Protein AF-A0A508X8E4-F1 (afdb_monomer_lite)

Radius of gyration: 19.92 Å; chains: 1; bounding box: 46×26×62 Å

Structure (mmCIF, N/CA/C/O backbone):
data_AF-A0A508X8E4-F1
#
_entry.id   AF-A0A508X8E4-F1
#
loop_
_atom_site.group_PDB
_atom_site.id
_atom_site.type_symbol
_atom_site.label_atom_id
_atom_site.label_alt_id
_atom_site.label_comp_id
_atom_site.label_asym_id
_atom_site.label_entity_id
_atom_site.label_seq_id
_atom_site.pdbx_PDB_ins_code
_atom_site.Cartn_x
_atom_site.Cartn_y
_atom_site.Cartn_z
_atom_site.occupancy
_atom_site.B_iso_or_equiv
_atom_site.auth_seq_id
_atom_site.auth_comp_id
_atom_site.auth_asym_id
_atom_site.auth_atom_id
_atom_site.pdbx_PDB_model_num
ATOM 1 N N . MET A 1 1 ? 15.821 -11.603 -14.664 1.00 60.41 1 MET A N 1
ATOM 2 C CA . MET A 1 1 ? 15.018 -12.379 -13.689 1.00 60.41 1 MET A CA 1
ATOM 3 C C . MET A 1 1 ? 13.861 -13.049 -14.412 1.00 60.41 1 MET A C 1
ATOM 5 O O . MET A 1 1 ? 13.328 -12.411 -15.312 1.00 60.41 1 MET A O 1
ATOM 9 N N . PRO A 1 2 ? 13.464 -14.280 -14.048 1.00 80.19 2 PRO A N 1
ATOM 10 C CA . PRO A 1 2 ? 12.332 -14.963 -14.676 1.00 80.19 2 PRO A CA 1
ATOM 11 C C . PRO A 1 2 ? 11.032 -14.156 -14.526 1.00 80.19 2 PRO A C 1
ATOM 13 O O . PRO A 1 2 ? 10.752 -13.645 -13.440 1.00 80.19 2 PRO A O 1
ATOM 16 N N . ARG A 1 3 ? 10.224 -14.062 -15.591 1.00 80.44 3 ARG A N 1
ATOM 17 C CA . ARG A 1 3 ? 8.959 -13.295 -15.623 1.00 80.44 3 ARG A CA 1
ATOM 18 C C . ARG A 1 3 ? 8.018 -13.647 -14.477 1.00 80.44 3 ARG A C 1
ATOM 20 O O . ARG A 1 3 ? 7.532 -12.761 -13.782 1.00 80.44 3 ARG A O 1
ATOM 27 N N . LEU A 1 4 ? 7.844 -14.943 -14.234 1.00 83.75 4 LEU A N 1
ATOM 28 C CA . LEU A 1 4 ? 6.983 -15.460 -13.170 1.00 83.75 4 LEU A CA 1
ATOM 29 C C . LEU A 1 4 ? 7.427 -15.005 -11.777 1.00 83.75 4 LEU A C 1
ATOM 31 O O . LEU A 1 4 ? 6.584 -14.734 -10.932 1.00 83.75 4 LEU A O 1
ATOM 35 N N . PHE A 1 5 ? 8.733 -14.873 -11.541 1.00 85.75 5 PHE A N 1
ATOM 36 C CA . PHE A 1 5 ? 9.243 -14.448 -10.240 1.00 85.75 5 PHE A CA 1
ATOM 37 C C . PHE A 1 5 ? 8.973 -12.961 -9.984 1.00 85.75 5 PHE A C 1
ATOM 39 O O . PHE A 1 5 ? 8.568 -12.583 -8.890 1.00 85.75 5 PHE A O 1
ATOM 46 N N . ALA A 1 6 ? 9.144 -12.115 -11.005 1.00 84.12 6 ALA A N 1
ATOM 47 C CA . ALA A 1 6 ? 8.873 -10.683 -10.893 1.00 84.12 6 ALA A CA 1
ATOM 48 C C . ALA A 1 6 ? 7.379 -10.397 -10.667 1.00 84.12 6 ALA A C 1
ATOM 50 O O . ALA A 1 6 ? 7.031 -9.670 -9.738 1.00 84.12 6 ALA A O 1
ATOM 51 N N . VAL A 1 7 ? 6.514 -11.023 -11.470 1.00 89.25 7 VAL A N 1
ATOM 52 C CA . VAL A 1 7 ? 5.055 -10.889 -11.338 1.00 89.25 7 VAL A CA 1
ATOM 53 C C . VAL A 1 7 ? 4.576 -11.514 -10.028 1.00 89.25 7 VAL A C 1
ATOM 55 O O . VAL A 1 7 ? 3.728 -10.953 -9.341 1.00 89.25 7 VAL A O 1
ATOM 58 N N . GLY A 1 8 ? 5.162 -12.644 -9.624 1.00 91.94 8 GLY A N 1
ATOM 59 C CA . GLY A 1 8 ? 4.879 -13.278 -8.338 1.00 91.94 8 GLY A CA 1
ATOM 60 C C . GLY A 1 8 ? 5.226 -12.381 -7.149 1.00 91.94 8 GLY A C 1
ATOM 61 O O . GLY A 1 8 ? 4.436 -12.273 -6.215 1.00 91.94 8 GLY A O 1
ATOM 62 N N . ALA A 1 9 ? 6.362 -11.679 -7.195 1.00 90.38 9 ALA A N 1
ATOM 63 C CA . ALA A 1 9 ? 6.744 -10.725 -6.157 1.00 90.38 9 ALA A CA 1
ATOM 64 C C . ALA A 1 9 ? 5.767 -9.539 -6.077 1.00 90.38 9 ALA A C 1
ATOM 66 O O . ALA A 1 9 ? 5.335 -9.176 -4.982 1.00 90.38 9 ALA A O 1
ATOM 67 N N . PHE A 1 10 ? 5.378 -8.974 -7.226 1.00 92.56 10 PHE A N 1
ATOM 68 C CA . PHE A 1 10 ? 4.350 -7.933 -7.302 1.00 92.56 10 PHE A CA 1
ATOM 69 C C . PHE A 1 10 ? 3.020 -8.415 -6.704 1.00 92.56 10 PHE A C 1
ATOM 71 O O . PHE A 1 10 ? 2.467 -7.778 -5.802 1.00 92.56 10 PHE A O 1
ATOM 78 N N . ALA A 1 11 ? 2.541 -9.574 -7.164 1.00 95.44 11 ALA A N 1
ATOM 79 C CA . ALA A 1 11 ? 1.286 -10.170 -6.733 1.00 95.44 11 ALA A CA 1
ATOM 80 C C . ALA A 1 11 ? 1.286 -10.460 -5.227 1.00 95.44 11 ALA A C 1
ATOM 82 O O . ALA A 1 11 ? 0.303 -10.174 -4.554 1.00 95.44 11 ALA A O 1
ATOM 83 N N . ASN A 1 12 ? 2.390 -10.954 -4.667 1.00 95.88 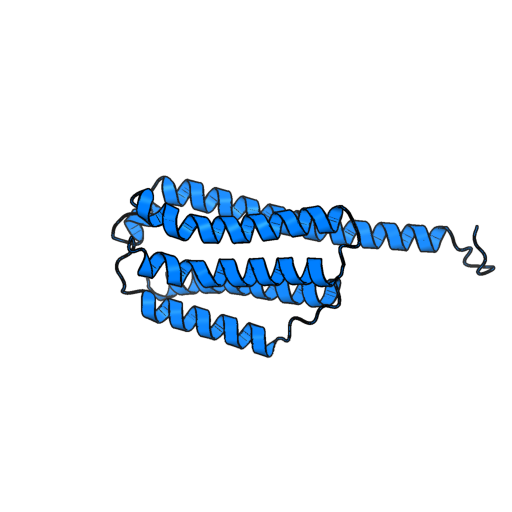12 ASN A N 1
ATOM 84 C CA . ASN A 1 12 ? 2.483 -11.246 -3.239 1.00 95.88 12 ASN A CA 1
ATOM 85 C C . ASN A 1 12 ? 2.315 -9.984 -2.374 1.00 95.88 12 ASN A C 1
ATOM 87 O O . ASN A 1 12 ? 1.517 -9.963 -1.438 1.00 95.88 12 ASN A O 1
ATOM 91 N N . VAL A 1 13 ? 3.017 -8.900 -2.719 1.00 94.75 13 VAL A N 1
ATOM 92 C CA . VAL A 1 13 ? 2.899 -7.629 -1.984 1.00 94.75 13 VAL A CA 1
ATOM 93 C C . VAL A 1 13 ? 1.486 -7.057 -2.120 1.00 94.75 13 VAL A C 1
ATOM 95 O O . VAL A 1 13 ? 0.892 -6.622 -1.132 1.00 94.75 13 VAL A O 1
ATOM 98 N N . LEU A 1 14 ? 0.915 -7.091 -3.329 1.00 96.38 14 LEU A N 1
ATOM 99 C CA . LEU A 1 14 ? -0.434 -6.583 -3.568 1.00 96.38 14 LEU A CA 1
ATOM 100 C C . LEU A 1 14 ? -1.492 -7.400 -2.815 1.00 96.38 14 LEU A C 1
ATOM 102 O O . LEU A 1 14 ? -2.420 -6.821 -2.247 1.00 96.38 14 LEU A O 1
ATOM 106 N N . ALA A 1 15 ? -1.339 -8.725 -2.772 1.00 96.69 15 ALA A N 1
ATOM 107 C CA . ALA A 1 15 ? -2.199 -9.617 -2.004 1.00 96.69 15 ALA A CA 1
ATOM 108 C C . ALA A 1 15 ? -2.136 -9.279 -0.511 1.00 96.69 15 ALA A C 1
ATOM 110 O O . ALA A 1 15 ? -3.182 -9.152 0.121 1.00 96.69 15 ALA A O 1
ATOM 111 N N . GLY A 1 16 ? -0.939 -9.031 0.031 1.00 96.00 16 GLY A N 1
ATOM 112 C CA . GLY A 1 16 ? -0.758 -8.581 1.412 1.00 96.00 16 GLY A CA 1
ATOM 113 C C . GLY A 1 16 ? -1.547 -7.307 1.731 1.00 96.00 16 GLY A C 1
ATOM 114 O O . GLY A 1 16 ? -2.265 -7.256 2.728 1.00 96.00 16 GLY A O 1
ATOM 115 N N . PHE A 1 17 ? -1.506 -6.298 0.857 1.00 96.94 17 PHE A N 1
ATOM 116 C CA . PHE A 1 17 ? -2.298 -5.075 1.048 1.00 96.94 17 PHE A CA 1
ATOM 117 C C . PHE A 1 17 ? -3.803 -5.289 0.880 1.00 96.94 17 PHE A C 1
ATOM 119 O O . PHE A 1 17 ? -4.596 -4.661 1.583 1.00 96.94 17 PHE A O 1
ATOM 126 N N . CYS A 1 18 ? -4.219 -6.196 -0.004 1.00 96.50 18 CYS A N 1
ATOM 127 C CA . CYS A 1 18 ? -5.622 -6.586 -0.106 1.00 96.50 18 CYS A CA 1
ATOM 128 C C . CYS A 1 18 ? -6.097 -7.257 1.192 1.00 96.50 18 CYS A C 1
ATOM 130 O O . CYS A 1 18 ? -7.140 -6.887 1.726 1.00 96.50 18 CYS A O 1
ATOM 132 N N . LEU A 1 19 ? -5.316 -8.185 1.748 1.00 95.56 19 LEU A N 1
ATOM 133 C CA . LEU A 1 19 ? -5.623 -8.833 3.026 1.00 95.56 19 LEU A CA 1
ATOM 134 C C . LEU A 1 19 ? -5.680 -7.822 4.174 1.00 95.56 19 LEU A C 1
ATOM 136 O O . LEU A 1 19 ? -6.624 -7.864 4.961 1.00 95.56 19 LEU A O 1
ATOM 140 N N . LEU A 1 20 ? -4.746 -6.865 4.221 1.00 95.31 20 LEU A N 1
ATOM 141 C CA . LEU A 1 20 ? -4.796 -5.757 5.176 1.00 95.31 20 LEU A CA 1
ATOM 142 C C . LEU A 1 20 ? -6.118 -4.989 5.056 1.00 95.31 20 LEU A C 1
ATOM 144 O O . LEU A 1 20 ? -6.786 -4.753 6.061 1.00 95.31 20 LEU A O 1
ATOM 148 N N . ARG A 1 21 ? -6.557 -4.655 3.834 1.00 95.56 21 ARG A N 1
ATOM 149 C CA . ARG A 1 21 ? -7.839 -3.969 3.622 1.00 95.56 21 ARG A CA 1
ATOM 150 C C . ARG A 1 21 ? -9.036 -4.796 4.094 1.00 95.56 21 ARG A C 1
ATOM 152 O O . ARG A 1 21 ? -9.981 -4.209 4.627 1.00 95.56 21 ARG A O 1
ATOM 159 N N . ILE A 1 22 ? -9.019 -6.117 3.905 1.00 94.69 22 ILE A N 1
ATOM 160 C CA . ILE A 1 22 ? -10.057 -7.022 4.427 1.00 94.69 22 ILE A CA 1
ATOM 161 C C . ILE A 1 22 ? -10.059 -6.983 5.957 1.00 94.69 22 ILE A C 1
ATOM 163 O O . ILE A 1 22 ? -11.114 -6.747 6.542 1.00 94.69 22 ILE A O 1
ATOM 167 N N . GLY A 1 23 ? -8.888 -7.123 6.587 1.00 92.19 23 GLY A N 1
ATOM 168 C CA . GLY A 1 23 ? -8.730 -7.063 8.042 1.00 92.19 23 GLY A CA 1
ATOM 169 C C . GLY A 1 23 ? -9.240 -5.748 8.633 1.00 92.19 23 GLY A C 1
ATOM 170 O O . GLY A 1 23 ? -10.045 -5.761 9.561 1.00 92.19 23 GLY A O 1
ATOM 171 N N . LEU A 1 24 ? -8.879 -4.615 8.023 1.00 93.31 24 LEU A N 1
ATOM 172 C CA . LEU A 1 24 ? -9.409 -3.297 8.389 1.00 93.31 24 LEU A CA 1
ATOM 173 C C . LEU A 1 24 ? -10.928 -3.211 8.219 1.00 93.31 24 LEU A C 1
ATOM 175 O O . LEU A 1 24 ? -11.597 -2.528 8.985 1.00 93.31 24 LEU A O 1
ATOM 179 N N . GLY A 1 25 ? -11.488 -3.884 7.211 1.00 91.62 25 GLY A N 1
ATOM 180 C CA . GLY A 1 25 ? -12.928 -3.894 6.983 1.00 91.62 25 GLY A CA 1
ATOM 181 C C . GLY A 1 25 ? -13.699 -4.615 8.082 1.00 91.62 25 GLY A C 1
ATOM 182 O O . GLY A 1 25 ? -14.755 -4.129 8.479 1.00 91.62 25 GLY A O 1
ATOM 183 N N . SER A 1 26 ? -13.149 -5.719 8.590 1.00 90.00 26 SER A N 1
ATOM 184 C CA . SER A 1 26 ? -13.691 -6.421 9.754 1.00 90.00 26 SER A CA 1
ATOM 185 C C . SER A 1 26 ? -13.520 -5.599 11.032 1.00 90.00 26 SER A C 1
ATOM 187 O O . SER A 1 26 ? -14.479 -5.438 11.776 1.00 90.00 26 SER A O 1
ATOM 189 N N . PHE A 1 27 ? -12.333 -5.023 11.251 1.00 90.88 27 PHE A N 1
ATOM 190 C CA . PHE A 1 27 ? -12.017 -4.272 12.469 1.00 90.88 27 PHE A CA 1
ATOM 191 C C . PHE A 1 27 ? -12.827 -2.968 12.596 1.00 90.88 27 PHE A C 1
ATOM 193 O O . PHE A 1 27 ? -13.462 -2.711 13.611 1.00 90.88 27 PHE A O 1
ATOM 200 N N . TYR A 1 28 ? -12.889 -2.163 11.533 1.00 90.62 28 TYR A N 1
ATOM 201 C CA . TYR A 1 28 ? -13.575 -0.865 11.546 1.00 90.62 28 TYR A CA 1
ATOM 202 C C . TYR A 1 28 ? -15.043 -0.919 11.089 1.00 90.62 28 TYR A C 1
ATOM 204 O O . TYR A 1 28 ? -15.682 0.125 10.963 1.00 90.62 28 TYR A O 1
ATOM 212 N N . SER A 1 29 ? -15.597 -2.110 10.827 1.00 88.94 29 SER A N 1
ATOM 213 C CA . SER A 1 29 ? -16.964 -2.296 10.300 1.00 88.94 29 SER A CA 1
ATOM 214 C C . SER A 1 29 ?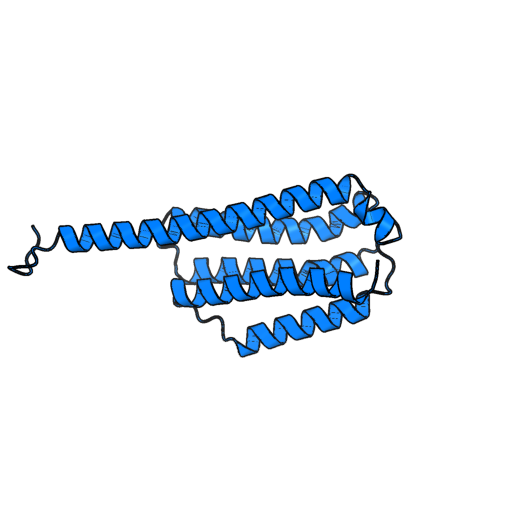 -17.234 -1.578 8.962 1.00 88.94 29 SER A C 1
ATOM 216 O O . SER A 1 29 ? -18.368 -1.212 8.652 1.00 88.94 29 SER A O 1
ATOM 218 N N . VAL A 1 30 ? -16.197 -1.390 8.133 1.00 90.56 30 VAL A N 1
ATOM 219 C CA . VAL A 1 30 ? -16.297 -0.786 6.789 1.00 90.56 30 VAL A CA 1
ATOM 220 C C . VAL A 1 30 ? -16.035 -1.862 5.725 1.00 90.56 30 VAL A C 1
ATOM 222 O O . VAL A 1 30 ? -14.873 -2.099 5.358 1.00 90.56 30 VAL A O 1
ATOM 225 N N . PRO A 1 31 ? -17.082 -2.521 5.187 1.00 87.12 31 PRO A N 1
ATOM 226 C CA . PRO A 1 31 ? -16.949 -3.769 4.440 1.00 87.12 31 PRO A CA 1
ATOM 227 C C . PRO A 1 31 ? -16.088 -3.616 3.182 1.00 87.12 31 PRO A C 1
ATOM 229 O O . PRO A 1 31 ? -16.381 -2.816 2.292 1.00 87.12 31 PRO A O 1
ATOM 232 N N . ALA A 1 32 ? -15.047 -4.447 3.072 1.00 84.31 32 ALA A N 1
ATOM 233 C CA . ALA A 1 32 ? -14.122 -4.451 1.935 1.00 84.31 32 ALA A CA 1
ATOM 234 C C . ALA A 1 32 ? -14.698 -5.111 0.664 1.00 84.31 32 ALA A C 1
ATOM 236 O O . ALA A 1 32 ? -14.111 -4.975 -0.405 1.00 84.31 32 ALA A O 1
ATOM 237 N N . LYS A 1 33 ? -15.847 -5.803 0.765 1.00 90.62 33 LYS A N 1
ATOM 238 C CA . LYS A 1 33 ? -16.506 -6.564 -0.318 1.00 90.62 33 LYS A CA 1
ATOM 239 C C . LYS A 1 33 ? -15.499 -7.437 -1.099 1.00 90.62 33 LYS A C 1
ATOM 241 O O . LYS A 1 33 ? -15.083 -7.043 -2.191 1.00 90.62 33 LYS A O 1
ATOM 246 N N . PRO A 1 34 ? -15.161 -8.643 -0.599 1.00 90.06 34 PRO A N 1
ATOM 247 C CA . PRO A 1 34 ? -14.150 -9.536 -1.180 1.00 90.06 34 PRO A CA 1
ATOM 248 C C . PRO A 1 34 ? -14.153 -9.683 -2.713 1.00 90.06 34 PRO A C 1
ATOM 250 O O . PRO A 1 34 ? -13.073 -9.590 -3.293 1.00 90.06 34 PRO A O 1
ATOM 253 N N . PRO A 1 35 ? -15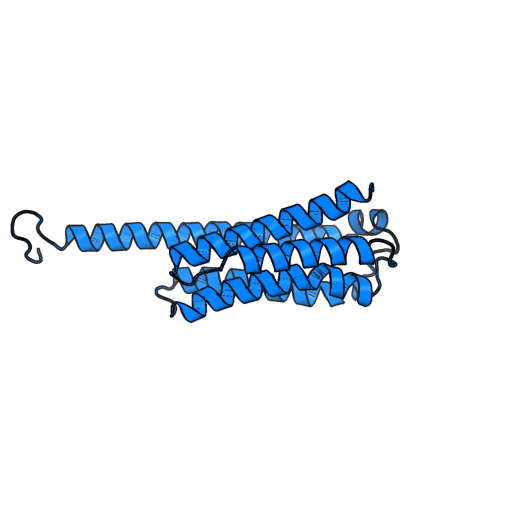.300 -9.816 -3.417 1.00 93.25 35 PRO A N 1
ATOM 254 C CA . PRO A 1 35 ? -15.280 -9.930 -4.879 1.00 93.25 35 PRO A CA 1
ATOM 255 C C . PRO A 1 35 ? -14.740 -8.679 -5.588 1.00 93.25 35 PRO A C 1
ATOM 257 O O . PRO A 1 35 ? -14.094 -8.795 -6.629 1.00 93.25 35 PRO A O 1
ATOM 260 N N . ARG A 1 36 ? -14.947 -7.476 -5.031 1.00 93.06 36 ARG A N 1
ATOM 261 C CA . ARG A 1 36 ? -14.387 -6.234 -5.596 1.00 93.06 36 ARG A CA 1
ATOM 262 C C . ARG A 1 36 ? -12.871 -6.203 -5.444 1.00 93.06 36 ARG A C 1
ATOM 264 O O . ARG A 1 36 ? -12.175 -5.826 -6.381 1.00 93.06 36 ARG A O 1
ATOM 271 N N . LEU A 1 37 ? -12.375 -6.636 -4.288 1.00 94.12 37 LEU A N 1
ATOM 272 C CA . LEU A 1 37 ? -10.945 -6.726 -4.009 1.00 94.12 37 LEU A CA 1
ATOM 273 C C . LEU A 1 37 ? -10.264 -7.784 -4.883 1.00 94.12 37 LEU A C 1
ATOM 275 O O . LEU A 1 37 ? -9.214 -7.515 -5.453 1.00 94.12 37 LEU A O 1
ATOM 279 N N . ALA A 1 38 ? -10.900 -8.945 -5.054 1.00 94.81 38 ALA A N 1
ATOM 280 C CA . ALA A 1 38 ? -10.424 -9.994 -5.949 1.00 94.81 38 ALA A CA 1
ATOM 281 C C . ALA A 1 38 ? -10.377 -9.512 -7.407 1.00 94.81 38 ALA A C 1
ATOM 283 O O . ALA A 1 38 ? -9.374 -9.707 -8.084 1.00 94.81 38 ALA A O 1
ATOM 284 N N . SER A 1 39 ? -11.417 -8.811 -7.871 1.00 95.62 39 SER A N 1
ATOM 285 C CA . SER A 1 39 ? -11.445 -8.229 -9.222 1.00 95.62 39 SER A CA 1
ATOM 286 C C . SER A 1 39 ? -10.332 -7.195 -9.416 1.00 95.62 39 SER A C 1
ATOM 288 O O . SER A 1 39 ? -9.645 -7.207 -10.435 1.00 95.62 39 SER A O 1
ATOM 290 N N . PHE A 1 40 ? -10.112 -6.332 -8.420 1.00 96.44 40 PHE A N 1
ATOM 291 C CA . PHE A 1 40 ? -9.021 -5.358 -8.417 1.00 96.44 40 PHE A CA 1
ATOM 292 C C . PHE A 1 40 ? -7.642 -6.031 -8.452 1.00 96.44 40 PHE A C 1
ATOM 294 O O . PHE A 1 40 ? -6.784 -5.640 -9.245 1.00 96.44 40 PHE A O 1
ATOM 301 N N . PHE A 1 41 ? -7.437 -7.059 -7.627 1.00 96.81 41 PHE A N 1
ATOM 302 C CA . PHE A 1 41 ? -6.202 -7.833 -7.576 1.00 96.81 41 PHE A CA 1
ATOM 303 C C . PHE A 1 41 ? -5.914 -8.513 -8.917 1.00 96.81 41 PHE A C 1
ATOM 305 O O . PHE A 1 41 ? -4.855 -8.292 -9.502 1.00 96.81 41 PHE A O 1
ATOM 312 N N . MET A 1 42 ? -6.882 -9.266 -9.446 1.00 96.75 42 MET A N 1
ATOM 313 C CA . MET A 1 42 ? -6.748 -9.966 -10.725 1.00 96.75 42 MET A CA 1
ATOM 314 C C . MET A 1 42 ? -6.491 -8.990 -11.872 1.00 96.75 42 MET A C 1
ATOM 316 O O . MET A 1 42 ? -5.569 -9.200 -12.654 1.00 96.75 42 MET A O 1
ATOM 320 N N . GLY A 1 43 ? -7.243 -7.887 -11.939 1.00 95.81 43 GLY A N 1
ATOM 321 C CA . GLY A 1 43 ? -7.026 -6.843 -12.940 1.00 95.81 43 GLY A CA 1
ATOM 322 C C . GLY A 1 43 ? -5.625 -6.236 -12.859 1.00 95.81 43 GLY A C 1
ATOM 323 O O . GLY A 1 43 ? -4.978 -6.043 -13.884 1.00 95.81 43 GLY A O 1
ATOM 324 N N . SER A 1 44 ? -5.116 -6.002 -11.648 1.00 95.38 44 SER A N 1
ATOM 325 C CA . SER A 1 44 ? -3.772 -5.450 -11.439 1.00 95.38 44 SER A CA 1
ATOM 326 C C . SER A 1 44 ? -2.666 -6.425 -11.844 1.00 95.38 44 SER A C 1
ATOM 328 O O . SER A 1 44 ? -1.700 -6.009 -12.474 1.00 95.38 44 SER A O 1
ATOM 330 N N . VAL A 1 45 ? -2.812 -7.718 -11.537 1.00 94.75 45 VAL A N 1
ATOM 331 C CA . VAL A 1 45 ? -1.857 -8.760 -11.957 1.00 94.75 45 VAL A CA 1
ATOM 332 C C . VAL A 1 45 ? -1.869 -8.942 -13.476 1.00 94.75 45 VAL A C 1
ATOM 334 O O . VAL A 1 45 ? -0.817 -9.093 -14.089 1.00 94.75 45 VAL A O 1
ATOM 337 N N . ILE A 1 46 ? -3.043 -8.880 -14.111 1.00 94.19 46 ILE A N 1
ATOM 338 C CA . ILE A 1 46 ? -3.163 -8.922 -15.575 1.00 94.19 46 ILE A CA 1
ATOM 339 C C . ILE A 1 46 ? -2.455 -7.718 -16.206 1.00 94.19 46 ILE A C 1
ATOM 341 O O . ILE A 1 46 ? -1.698 -7.882 -17.161 1.00 94.19 46 ILE A O 1
ATOM 345 N N . VAL A 1 47 ? -2.656 -6.515 -15.662 1.00 93.12 47 VAL A N 1
ATOM 346 C CA . VAL A 1 47 ? -1.935 -5.318 -16.118 1.00 93.12 47 VAL A CA 1
ATOM 347 C C . VAL A 1 47 ? -0.425 -5.497 -15.951 1.00 93.12 47 VAL A C 1
ATOM 349 O O . VAL A 1 47 ? 0.302 -5.204 -16.895 1.00 93.12 47 VAL A O 1
ATOM 352 N N . ASP A 1 48 ? 0.044 -6.026 -14.817 1.00 91.88 48 ASP A N 1
ATOM 353 C CA . ASP A 1 48 ? 1.469 -6.305 -14.580 1.00 91.88 48 ASP A CA 1
ATOM 354 C C . ASP A 1 48 ? 2.055 -7.273 -15.627 1.00 91.88 48 ASP A C 1
ATOM 356 O O . ASP A 1 48 ? 3.137 -7.054 -16.174 1.00 91.88 48 ASP A O 1
ATOM 360 N N . LEU A 1 49 ? 1.289 -8.301 -16.010 1.00 89.75 49 LEU A N 1
ATOM 361 C CA . LEU A 1 49 ? 1.673 -9.222 -17.079 1.00 89.75 49 LEU A CA 1
ATOM 362 C C . LEU A 1 49 ? 1.820 -8.526 -18.436 1.00 89.75 49 LEU A C 1
ATOM 364 O O . LEU A 1 49 ? 2.746 -8.871 -19.171 1.00 89.75 49 LEU A O 1
ATOM 368 N N . PHE A 1 50 ? 0.938 -7.579 -18.771 1.00 89.19 50 PHE A N 1
ATOM 369 C CA . PHE A 1 50 ? 0.994 -6.833 -20.033 1.00 89.19 50 PHE A CA 1
ATOM 370 C C . PHE A 1 50 ? 2.118 -5.799 -20.072 1.00 89.19 50 PHE A C 1
ATOM 372 O O . PHE A 1 50 ? 2.687 -5.561 -21.135 1.00 89.19 50 PHE A O 1
ATOM 379 N N . ILE A 1 51 ? 2.448 -5.181 -18.937 1.00 88.31 51 ILE A N 1
ATOM 380 C CA . ILE A 1 51 ? 3.514 -4.173 -18.879 1.00 88.31 51 ILE A CA 1
ATOM 381 C C . ILE A 1 51 ? 4.907 -4.780 -18.713 1.00 88.31 51 ILE A C 1
ATOM 383 O O . ILE A 1 51 ? 5.882 -4.047 -18.816 1.00 88.31 51 ILE A O 1
ATOM 387 N N . TYR A 1 52 ? 5.023 -6.087 -18.462 1.00 82.25 52 TYR A N 1
ATOM 388 C CA . TYR A 1 52 ? 6.305 -6.729 -18.165 1.00 82.25 52 TYR A CA 1
ATOM 389 C C . TYR A 1 52 ? 7.375 -6.493 -19.243 1.00 82.25 52 TYR A C 1
ATOM 391 O O . TYR A 1 52 ? 8.537 -6.264 -18.907 1.00 82.25 52 TYR A O 1
ATOM 399 N N . ASP A 1 53 ? 6.976 -6.531 -20.518 1.00 80.75 53 ASP A N 1
ATOM 400 C CA . ASP A 1 53 ? 7.879 -6.367 -21.662 1.00 80.75 53 ASP A CA 1
ATOM 401 C C . ASP A 1 53 ? 8.155 -4.887 -22.003 1.00 80.75 53 ASP A C 1
ATOM 403 O O . ASP A 1 53 ? 8.972 -4.595 -22.878 1.00 80.75 53 ASP A O 1
ATOM 407 N N . LEU A 1 54 ? 7.504 -3.929 -21.323 1.00 80.12 54 LEU A N 1
ATOM 408 C CA . LEU A 1 54 ? 7.795 -2.508 -21.522 1.00 80.12 54 LEU A CA 1
ATOM 409 C C . LEU A 1 54 ? 9.180 -2.149 -20.953 1.00 80.12 54 LEU A C 1
ATOM 411 O O . LEU A 1 54 ? 9.580 -2.676 -19.911 1.00 80.12 54 LEU A O 1
ATOM 415 N N . PRO A 1 55 ? 9.891 -1.179 -21.564 1.00 73.50 55 PRO A N 1
ATOM 416 C CA . PRO A 1 55 ? 11.189 -0.746 -21.067 1.00 73.50 55 PRO A CA 1
ATOM 417 C C . PRO A 1 55 ? 11.078 -0.215 -19.634 1.00 73.50 55 PRO A C 1
ATOM 419 O O . PRO A 1 55 ? 10.331 0.739 -19.353 1.00 73.50 55 PRO A O 1
ATOM 422 N N . ARG A 1 56 ? 11.840 -0.828 -18.721 1.00 67.88 56 ARG A N 1
ATOM 423 C CA . ARG A 1 56 ? 11.959 -0.353 -17.340 1.00 67.88 56 ARG A CA 1
ATOM 424 C C . ARG A 1 56 ? 12.711 0.980 -17.357 1.00 67.88 56 ARG A C 1
ATOM 426 O O . ARG A 1 56 ? 13.696 1.128 -18.066 1.00 67.88 56 ARG A O 1
ATOM 433 N N . GLY A 1 57 ? 12.171 1.973 -16.652 1.00 66.62 57 GLY A N 1
ATOM 434 C CA . GLY A 1 57 ? 12.635 3.368 -16.705 1.00 66.62 57 GLY A CA 1
ATOM 435 C C . GLY A 1 57 ? 11.711 4.320 -17.476 1.00 66.62 57 GLY A C 1
ATOM 436 O O . GLY A 1 57 ? 11.890 5.532 -17.407 1.00 66.62 57 GLY A O 1
ATOM 437 N N . THR A 1 58 ? 10.674 3.813 -18.152 1.00 78.38 58 THR A N 1
ATOM 438 C CA . THR A 1 58 ? 9.620 4.669 -18.719 1.00 78.38 58 THR A CA 1
ATOM 439 C C . THR A 1 58 ? 8.589 5.065 -17.662 1.00 78.38 58 THR A C 1
ATOM 441 O O . THR A 1 58 ? 8.202 4.258 -16.810 1.00 78.38 58 THR A O 1
ATOM 444 N N . LEU A 1 59 ? 8.072 6.297 -17.761 1.00 82.19 59 LEU A N 1
ATOM 445 C CA . LEU A 1 59 ? 6.946 6.752 -16.934 1.00 82.19 59 LEU A CA 1
ATOM 446 C C . LEU A 1 59 ? 5.732 5.832 -17.091 1.00 82.19 59 LEU A C 1
ATOM 448 O O . LEU A 1 59 ? 5.038 5.572 -16.116 1.00 82.19 59 LEU A O 1
ATOM 452 N N . GLN A 1 60 ? 5.497 5.301 -18.293 1.00 85.62 60 GLN A N 1
ATOM 453 C CA . GLN A 1 60 ? 4.378 4.401 -18.557 1.00 85.62 60 GLN A CA 1
ATOM 454 C C . GLN A 1 60 ? 4.480 3.119 -17.723 1.00 85.62 60 GLN A C 1
ATOM 456 O O . GLN A 1 60 ? 3.542 2.804 -16.987 1.00 85.62 60 GLN A O 1
ATOM 461 N N . HIS A 1 61 ? 5.622 2.423 -17.773 1.00 86.19 61 HIS A N 1
ATOM 462 C CA . HIS A 1 61 ? 5.840 1.223 -16.965 1.00 86.19 61 HIS A CA 1
ATOM 463 C C . HIS A 1 61 ? 5.722 1.547 -15.468 1.00 86.19 61 HIS A C 1
ATOM 465 O O . HIS A 1 61 ? 4.957 0.900 -14.757 1.00 86.19 61 HIS A O 1
ATOM 471 N N . ALA A 1 62 ? 6.426 2.577 -14.980 1.00 86.00 62 ALA A N 1
ATOM 472 C CA . ALA A 1 62 ? 6.406 2.951 -13.562 1.00 86.00 62 ALA A CA 1
ATOM 473 C C . ALA A 1 62 ? 4.991 3.308 -13.072 1.00 86.00 62 ALA A C 1
ATOM 475 O O . ALA A 1 62 ? 4.573 2.881 -11.996 1.00 86.00 62 ALA A O 1
ATOM 476 N N . PHE A 1 63 ? 4.222 4.036 -13.883 1.00 90.12 63 PHE A N 1
ATOM 477 C CA . PHE A 1 63 ? 2.869 4.455 -13.544 1.00 90.12 63 PHE A CA 1
ATOM 478 C C . PHE A 1 63 ? 1.917 3.259 -13.464 1.00 90.12 63 PHE A C 1
ATOM 480 O O . PHE A 1 63 ? 1.170 3.162 -12.495 1.00 90.12 63 PHE A O 1
ATOM 487 N N . PHE A 1 64 ? 1.899 2.349 -14.448 1.00 91.31 64 PHE A N 1
ATOM 488 C CA . PHE A 1 64 ? 1.026 1.159 -14.394 1.00 91.31 64 PHE A CA 1
ATOM 489 C C . PHE A 1 64 ? 1.445 0.170 -13.302 1.00 91.31 64 PHE A C 1
ATOM 491 O O . PHE A 1 64 ? 0.575 -0.404 -12.653 1.00 91.31 64 PHE A O 1
ATOM 498 N N . TYR A 1 65 ? 2.746 0.040 -13.045 1.00 90.75 65 TYR A N 1
ATOM 499 C CA . TYR A 1 65 ? 3.270 -0.843 -12.009 1.00 90.75 65 TYR A CA 1
ATOM 500 C C . TYR A 1 65 ? 2.954 -0.339 -10.595 1.00 90.75 65 TYR A C 1
ATOM 502 O O . TYR A 1 65 ? 2.568 -1.105 -9.720 1.00 90.75 65 TYR A O 1
ATOM 510 N N . GLN A 1 66 ? 3.096 0.964 -10.336 1.00 92.69 66 GLN A N 1
ATOM 511 C CA . GLN A 1 66 ? 3.005 1.480 -8.969 1.00 92.69 66 GLN A CA 1
ATOM 512 C C . GLN A 1 66 ? 1.582 1.883 -8.548 1.00 92.69 66 GLN A C 1
ATOM 514 O O . GLN A 1 66 ? 1.259 1.861 -7.356 1.00 92.69 66 GLN A O 1
ATOM 519 N N . ARG A 1 67 ? 0.713 2.216 -9.515 1.00 93.75 67 ARG A N 1
ATOM 520 C CA . ARG A 1 67 ? -0.680 2.639 -9.283 1.00 93.75 67 ARG A CA 1
ATOM 521 C C . ARG A 1 67 ? -1.500 1.680 -8.410 1.00 93.75 67 ARG A C 1
ATOM 523 O O . ARG A 1 67 ? -2.164 2.180 -7.504 1.00 93.75 67 ARG A O 1
ATOM 530 N N . PRO A 1 68 ? -1.482 0.350 -8.623 1.00 96.12 68 PRO A N 1
ATOM 531 C CA . PRO A 1 68 ? -2.257 -0.578 -7.800 1.00 96.12 68 PRO A CA 1
ATOM 532 C C . PRO A 1 68 ? -1.934 -0.459 -6.308 1.00 96.12 68 PRO A C 1
ATOM 534 O O . PRO A 1 68 ? -2.837 -0.425 -5.474 1.00 96.12 68 PRO A O 1
ATOM 537 N N . PHE A 1 69 ? -0.654 -0.301 -5.967 1.00 96.44 69 PHE A N 1
ATOM 538 C CA . PHE A 1 69 ? -0.224 -0.134 -4.581 1.00 96.44 69 PHE A CA 1
ATOM 539 C C . PHE A 1 69 ? -0.698 1.191 -3.979 1.00 96.44 69 PHE A C 1
ATOM 541 O O . PHE A 1 69 ? -1.180 1.211 -2.850 1.00 96.44 69 PHE A O 1
ATOM 548 N N . PHE A 1 70 ? -0.623 2.288 -4.736 1.00 96.75 70 PHE A N 1
ATOM 549 C CA . PHE A 1 70 ? -1.186 3.570 -4.305 1.00 96.75 70 PHE A CA 1
ATOM 550 C C . PHE A 1 70 ? -2.689 3.452 -4.015 1.00 96.75 70 PHE A C 1
ATOM 552 O O . PHE A 1 70 ? -3.145 3.850 -2.944 1.00 96.75 70 PHE A O 1
ATOM 559 N N . LEU A 1 71 ? -3.451 2.863 -4.942 1.00 97.00 71 LEU A N 1
ATOM 560 C CA . LEU A 1 71 ? -4.907 2.773 -4.842 1.00 97.00 71 LEU A CA 1
ATOM 561 C C . LEU A 1 71 ? -5.358 1.945 -3.638 1.00 97.00 71 LEU A C 1
ATOM 563 O O . LEU A 1 71 ? -6.252 2.375 -2.913 1.00 97.00 71 LEU A O 1
ATOM 567 N N . ILE A 1 72 ? -4.744 0.783 -3.392 1.00 97.50 72 ILE A N 1
ATOM 568 C CA . ILE A 1 72 ? -5.139 -0.066 -2.259 1.00 97.50 72 ILE A CA 1
ATOM 569 C C . ILE A 1 72 ? -4.776 0.565 -0.909 1.00 97.50 72 ILE A C 1
ATOM 571 O O . ILE A 1 72 ? -5.545 0.447 0.047 1.00 97.50 72 ILE A O 1
ATOM 575 N N . GLN A 1 73 ? -3.654 1.290 -0.832 1.00 97.38 73 GLN A N 1
ATOM 576 C CA . GLN A 1 73 ? -3.250 2.012 0.377 1.00 97.38 73 GLN A CA 1
ATOM 577 C C . GLN A 1 73 ? -4.175 3.204 0.648 1.00 97.38 73 GLN A C 1
ATOM 579 O O . GLN A 1 73 ? -4.695 3.345 1.754 1.00 97.38 73 GLN A O 1
ATOM 584 N N . ALA A 1 74 ? -4.480 4.001 -0.380 1.00 96.94 74 ALA A N 1
ATOM 585 C CA . ALA A 1 74 ? -5.431 5.106 -0.280 1.00 96.94 74 ALA A CA 1
ATOM 586 C C . ALA A 1 74 ? -6.845 4.617 0.081 1.00 96.94 74 ALA A C 1
ATOM 588 O O . ALA A 1 74 ? -7.519 5.216 0.918 1.00 96.94 74 ALA A O 1
ATOM 589 N N . TRP A 1 75 ? -7.288 3.495 -0.492 1.00 96.19 75 TRP A N 1
ATOM 590 C CA . TRP A 1 75 ? -8.574 2.886 -0.150 1.00 96.19 75 TRP A CA 1
ATOM 591 C C . TRP A 1 75 ? -8.606 2.380 1.299 1.00 96.19 75 TRP A C 1
ATOM 593 O O . TRP A 1 75 ? -9.619 2.525 1.987 1.00 96.19 75 TRP A O 1
ATOM 603 N N . SER A 1 76 ? -7.499 1.828 1.792 1.00 96.31 76 SER A N 1
ATOM 604 C CA . SER A 1 76 ? -7.370 1.405 3.190 1.00 96.31 76 SER A CA 1
ATOM 605 C C . SER A 1 76 ? -7.408 2.596 4.147 1.00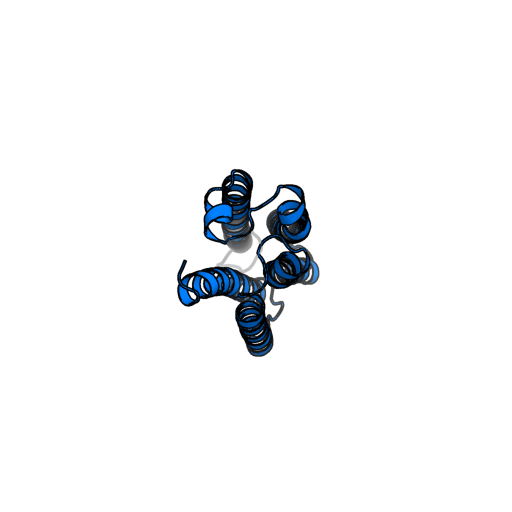 96.31 76 SER A C 1
ATOM 607 O O . SER A 1 76 ? -8.173 2.573 5.107 1.00 96.31 76 SER A O 1
ATOM 609 N N . ALA A 1 77 ? -6.689 3.677 3.836 1.00 96.31 77 ALA A N 1
ATOM 610 C CA . ALA A 1 77 ? -6.751 4.934 4.583 1.00 96.31 77 ALA A CA 1
ATOM 611 C C . ALA A 1 77 ? -8.175 5.522 4.610 1.00 96.31 77 ALA A C 1
ATOM 613 O O . ALA A 1 77 ? -8.686 5.903 5.664 1.00 96.31 77 ALA A O 1
ATOM 614 N N . ALA A 1 78 ? -8.863 5.528 3.465 1.00 95.00 78 ALA A N 1
ATOM 615 C CA . ALA A 1 78 ? -10.236 6.016 3.362 1.00 95.00 78 ALA A CA 1
ATOM 616 C C . ALA A 1 78 ? -11.223 5.211 4.223 1.00 95.00 78 ALA A C 1
ATOM 618 O O . ALA A 1 78 ? -12.221 5.770 4.676 1.00 95.00 78 ALA A O 1
ATOM 619 N N . ALA A 1 79 ? -10.963 3.922 4.461 1.00 93.50 79 ALA A N 1
ATOM 620 C CA . ALA A 1 79 ? -11.788 3.104 5.346 1.00 93.50 79 ALA A CA 1
ATOM 621 C C . ALA A 1 79 ? -11.703 3.571 6.809 1.00 93.50 79 ALA A C 1
ATOM 623 O O . ALA A 1 79 ? -12.733 3.639 7.472 1.00 93.50 79 ALA A O 1
ATOM 624 N N . ILE A 1 80 ? -10.511 3.963 7.275 1.00 94.00 80 ILE A N 1
ATOM 625 C CA . ILE A 1 80 ? -10.300 4.498 8.633 1.00 94.00 80 ILE A CA 1
ATOM 626 C C . ILE A 1 80 ? -10.968 5.870 8.796 1.00 94.00 80 ILE A C 1
ATOM 628 O O . ILE A 1 80 ? -11.581 6.168 9.819 1.00 94.00 80 ILE A O 1
ATOM 632 N N . ILE A 1 81 ? -10.902 6.715 7.764 1.00 93.69 81 ILE A N 1
ATOM 633 C CA . ILE A 1 81 ? -11.603 8.007 7.779 1.00 93.69 81 ILE A CA 1
ATOM 634 C C . ILE A 1 81 ? -13.124 7.785 7.850 1.00 93.69 81 ILE A C 1
ATOM 636 O O . ILE A 1 81 ? -13.814 8.439 8.631 1.00 93.69 81 ILE A O 1
ATOM 640 N N . GLN A 1 82 ? -13.655 6.829 7.078 1.00 91.94 82 GLN A N 1
ATOM 641 C CA . GLN A 1 82 ? -15.085 6.493 7.079 1.00 91.94 82 GLN A CA 1
ATOM 642 C C . GLN A 1 82 ? -15.574 5.932 8.419 1.00 91.94 82 GLN A C 1
ATOM 644 O O . GLN A 1 82 ? -16.723 6.170 8.787 1.00 91.94 82 GLN A O 1
ATOM 649 N N . SER A 1 83 ? -14.714 5.250 9.178 1.00 89.62 83 SER A N 1
ATOM 650 C CA . SER A 1 83 ? -15.035 4.785 10.532 1.00 89.62 83 SER A CA 1
ATOM 651 C C . SER A 1 83 ? -14.948 5.875 11.607 1.00 89.62 83 SER A C 1
ATOM 653 O O . SER A 1 83 ? -15.135 5.572 12.785 1.00 89.62 83 SER A O 1
ATOM 655 N N . ARG A 1 84 ? -14.725 7.136 11.198 1.00 83.25 84 ARG A N 1
ATOM 656 C CA . ARG A 1 84 ? -14.725 8.361 12.015 1.00 83.25 84 ARG A CA 1
ATOM 657 C C . ARG A 1 84 ? -13.594 8.499 13.040 1.00 83.25 84 ARG A C 1
ATOM 659 O O . ARG A 1 84 ? -13.774 9.276 13.964 1.00 83.25 84 ARG A O 1
ATOM 666 N N . LEU A 1 85 ? -12.449 7.826 12.853 1.00 75.25 85 LEU A N 1
ATOM 667 C CA . LEU A 1 85 ? -11.243 7.970 13.700 1.00 75.25 85 LEU A CA 1
ATOM 668 C C . LEU A 1 85 ? -11.563 7.940 15.208 1.00 75.25 85 LEU A C 1
ATOM 670 O O . LEU A 1 85 ? -11.740 8.973 15.849 1.00 75.25 85 LEU A O 1
ATOM 674 N N . ARG A 1 86 ? -11.627 6.743 15.790 1.00 79.75 86 ARG A N 1
ATOM 675 C CA . ARG A 1 86 ? -12.046 6.547 17.186 1.00 79.75 86 ARG A CA 1
ATOM 676 C C . ARG A 1 86 ? -10.928 6.877 18.177 1.00 79.75 86 ARG A C 1
ATOM 678 O O . ARG A 1 86 ? -11.203 7.118 19.348 1.00 79.75 86 ARG A O 1
ATOM 685 N N . SER A 1 87 ? -9.670 6.895 17.724 1.00 86.56 87 SER A N 1
ATOM 686 C CA . SER A 1 87 ? -8.511 7.122 18.589 1.00 86.56 87 SER A CA 1
ATOM 687 C C . SER A 1 87 ? -7.301 7.777 17.910 1.00 86.56 87 SER A C 1
ATOM 689 O O . SER A 1 87 ? -7.124 7.707 16.696 1.00 86.56 87 SER A O 1
ATOM 691 N N . TYR A 1 88 ? -6.384 8.318 18.722 1.00 88.75 88 TYR A N 1
ATOM 692 C CA . TYR A 1 88 ? -5.023 8.678 18.312 1.00 88.75 88 TYR A CA 1
ATOM 693 C C . TYR A 1 88 ? -4.271 7.524 17.634 1.00 88.75 88 TYR A C 1
ATOM 695 O O . TYR A 1 88 ? -3.540 7.765 16.675 1.00 88.75 88 TYR A O 1
ATOM 703 N N . ALA A 1 89 ? -4.468 6.278 18.085 1.00 91.06 89 ALA A N 1
ATOM 704 C CA . ALA A 1 89 ? -3.856 5.109 17.448 1.00 91.06 89 ALA A CA 1
ATOM 705 C C . ALA A 1 89 ? -4.338 4.939 15.993 1.00 91.06 89 ALA A C 1
ATOM 707 O O . ALA A 1 89 ? -3.525 4.698 15.098 1.00 91.06 89 ALA A O 1
ATOM 708 N N . ASP A 1 90 ? -5.630 5.176 15.733 1.00 93.62 90 ASP A N 1
ATOM 709 C CA . ASP A 1 90 ? -6.190 5.179 14.375 1.00 93.62 90 ASP A CA 1
ATOM 710 C C . ASP A 1 90 ? -5.569 6.289 13.523 1.00 93.62 90 ASP A C 1
ATOM 712 O O . ASP A 1 90 ? -5.337 6.104 12.330 1.00 93.62 90 ASP A O 1
ATOM 716 N N . GLY A 1 91 ? -5.265 7.438 14.135 1.00 94.12 91 GLY A N 1
ATOM 717 C CA . GLY A 1 91 ? -4.566 8.544 13.484 1.00 94.12 91 GLY A CA 1
ATOM 718 C C . GLY A 1 91 ? -3.152 8.168 13.030 1.00 94.12 91 GLY A C 1
ATOM 719 O O . GLY A 1 91 ? -2.757 8.503 11.913 1.00 94.12 91 GLY A O 1
ATOM 720 N N . ILE A 1 92 ? -2.403 7.423 13.851 1.00 95.25 92 ILE A N 1
ATOM 721 C CA . ILE A 1 92 ? -1.071 6.912 13.485 1.00 95.25 92 ILE A CA 1
ATOM 722 C C . ILE A 1 92 ? -1.187 5.917 12.329 1.00 95.25 92 ILE A C 1
ATOM 724 O O . ILE A 1 92 ? -0.452 6.029 11.347 1.00 95.25 92 ILE A O 1
ATOM 728 N N . LEU A 1 93 ? -2.130 4.975 12.409 1.00 96.25 93 LEU A N 1
ATOM 729 C CA . LEU A 1 93 ? -2.358 3.998 11.346 1.00 96.25 93 LEU A CA 1
ATOM 730 C C . LEU A 1 93 ? -2.775 4.675 10.032 1.00 96.25 93 LEU A C 1
ATOM 732 O O . LEU A 1 93 ? -2.235 4.355 8.972 1.00 96.25 93 LEU A O 1
ATOM 736 N N . LEU A 1 94 ? -3.675 5.660 10.098 1.00 96.94 94 LEU A N 1
ATOM 737 C CA . LEU A 1 94 ? -4.065 6.481 8.954 1.00 96.94 94 LEU A CA 1
ATOM 738 C C . LEU A 1 94 ? -2.855 7.199 8.347 1.00 96.94 94 LEU A C 1
ATOM 740 O O . LEU A 1 94 ? -2.684 7.175 7.129 1.00 96.94 94 LEU A O 1
ATOM 744 N N . CYS A 1 95 ? -2.006 7.804 9.181 1.00 96.75 95 CYS A N 1
ATOM 745 C CA . CYS A 1 95 ? -0.786 8.472 8.739 1.00 96.75 95 CYS A CA 1
ATOM 746 C C . CYS A 1 95 ? 0.151 7.496 8.012 1.00 96.75 95 CYS A C 1
ATOM 748 O O . CYS A 1 95 ? 0.608 7.795 6.912 1.00 96.75 95 CYS A O 1
ATOM 750 N N . MET A 1 96 ? 0.370 6.296 8.559 1.00 97.06 96 MET A N 1
ATOM 751 C CA . MET A 1 96 ? 1.207 5.268 7.926 1.00 97.06 96 MET A CA 1
ATOM 752 C C . MET A 1 96 ? 0.656 4.810 6.567 1.00 97.06 96 MET A C 1
ATOM 754 O O . MET A 1 96 ? 1.412 4.699 5.598 1.00 97.06 96 MET A O 1
ATOM 758 N N . LEU A 1 97 ? -0.660 4.605 6.453 1.00 96.94 97 LEU A N 1
ATOM 759 C CA . LEU A 1 97 ? -1.306 4.242 5.185 1.00 96.94 97 LEU A CA 1
ATOM 760 C C . LEU A 1 97 ? -1.244 5.386 4.162 1.00 96.94 97 LEU A C 1
ATOM 762 O O . LEU A 1 97 ? -0.972 5.150 2.984 1.00 96.94 97 LEU A O 1
ATOM 766 N N . ALA A 1 98 ? -1.446 6.630 4.602 1.00 97.38 98 ALA A N 1
ATOM 767 C CA . ALA A 1 98 ? -1.354 7.813 3.750 1.00 97.38 98 ALA A CA 1
ATOM 768 C C . ALA A 1 98 ? 0.081 8.047 3.249 1.00 97.38 98 ALA A C 1
ATOM 770 O O . ALA A 1 98 ? 0.285 8.279 2.057 1.00 97.38 98 ALA A O 1
ATOM 771 N N . LEU A 1 99 ? 1.081 7.911 4.127 1.00 97.38 99 LEU A N 1
ATOM 772 C CA . LEU A 1 99 ? 2.497 7.959 3.759 1.00 97.38 99 LEU A CA 1
ATOM 773 C C . LEU A 1 99 ? 2.862 6.828 2.799 1.00 97.38 99 LEU A C 1
ATOM 775 O O . LEU A 1 99 ? 3.586 7.066 1.839 1.00 97.38 99 LEU A O 1
ATOM 779 N N . SER A 1 100 ? 2.320 5.624 2.998 1.00 96.38 100 SER A N 1
ATOM 780 C CA . SER A 1 100 ? 2.508 4.492 2.081 1.00 96.38 100 SER A CA 1
ATOM 781 C C . SER A 1 100 ? 1.924 4.769 0.698 1.00 96.38 100 SER A C 1
ATOM 783 O O . SER A 1 100 ? 2.585 4.531 -0.315 1.00 96.38 100 SER A O 1
ATOM 785 N N . ALA A 1 101 ? 0.709 5.319 0.633 1.00 96.75 101 ALA A N 1
ATOM 786 C CA . ALA A 1 101 ? 0.102 5.740 -0.622 1.00 96.75 101 ALA A CA 1
ATOM 787 C C . ALA A 1 101 ? 0.970 6.804 -1.315 1.00 96.75 101 ALA A C 1
ATOM 789 O O . ALA A 1 101 ? 1.348 6.636 -2.476 1.00 96.75 101 ALA A O 1
ATOM 790 N N . LEU A 1 102 ? 1.357 7.859 -0.593 1.00 96.31 102 LEU A N 1
ATOM 791 C CA . LEU A 1 102 ? 2.197 8.927 -1.130 1.00 96.31 102 LEU A CA 1
ATOM 792 C C . LEU A 1 102 ? 3.555 8.404 -1.607 1.00 96.31 102 LEU A C 1
ATOM 794 O O . LEU A 1 102 ? 3.991 8.755 -2.698 1.00 96.31 102 LEU A O 1
ATOM 798 N N . TYR A 1 103 ? 4.196 7.525 -0.839 1.00 94.75 103 TYR A N 1
ATOM 799 C CA . TYR A 1 103 ? 5.451 6.878 -1.210 1.00 94.75 103 TYR A CA 1
ATOM 800 C C . TYR A 1 103 ? 5.327 6.161 -2.560 1.00 94.75 103 TYR A C 1
ATOM 802 O O . TYR A 1 103 ? 6.164 6.350 -3.443 1.00 94.75 103 TYR A O 1
ATOM 810 N N . PHE A 1 104 ? 4.254 5.392 -2.766 1.00 93.06 104 PHE A N 1
ATOM 811 C CA . PHE A 1 104 ? 4.018 4.722 -4.041 1.00 93.06 104 PHE A CA 1
ATOM 812 C C . PHE A 1 104 ? 3.711 5.701 -5.177 1.00 93.06 104 PHE A C 1
ATOM 814 O O . PHE A 1 104 ? 4.161 5.483 -6.298 1.00 93.06 104 PHE A O 1
ATOM 821 N N . LEU A 1 105 ? 3.024 6.809 -4.907 1.00 92.38 105 LEU A N 1
ATOM 822 C CA . LEU A 1 105 ? 2.797 7.850 -5.907 1.00 92.38 105 LEU A CA 1
ATOM 823 C C . LEU A 1 105 ? 4.109 8.540 -6.322 1.00 92.38 105 LEU A C 1
ATOM 825 O O . LEU A 1 105 ? 4.403 8.654 -7.510 1.00 92.38 105 LEU A O 1
ATOM 829 N N . VAL A 1 106 ? 4.932 8.943 -5.352 1.00 90.50 106 VAL A N 1
ATOM 830 C CA . VAL A 1 106 ? 6.235 9.591 -5.579 1.00 90.50 106 VAL A CA 1
ATOM 831 C C . VAL A 1 106 ? 7.187 8.659 -6.324 1.00 90.50 106 VAL A C 1
ATOM 833 O O . VAL A 1 106 ? 7.908 9.092 -7.224 1.00 90.50 106 VAL A O 1
ATOM 836 N N . LYS A 1 107 ? 7.154 7.360 -6.009 1.00 86.75 107 LYS A N 1
ATOM 837 C CA . LYS A 1 107 ? 8.006 6.345 -6.636 1.00 86.75 107 LYS A CA 1
ATOM 838 C C . LYS A 1 107 ? 7.816 6.247 -8.155 1.00 86.75 107 LYS A C 1
ATOM 840 O O . LYS A 1 107 ? 8.779 5.911 -8.841 1.00 86.75 107 LYS A O 1
ATOM 845 N N . ILE A 1 108 ? 6.640 6.605 -8.684 1.00 85.31 108 ILE A N 1
ATOM 846 C CA . ILE A 1 108 ? 6.377 6.672 -10.134 1.00 85.31 108 ILE A CA 1
ATOM 847 C C . ILE A 1 108 ? 7.359 7.627 -10.819 1.00 85.31 108 ILE A C 1
ATOM 849 O O . ILE A 1 108 ? 7.960 7.275 -11.831 1.00 85.31 108 ILE A O 1
ATOM 853 N N . TYR A 1 109 ? 7.544 8.816 -10.248 1.00 82.62 109 TYR A N 1
ATOM 854 C CA . TYR A 1 109 ? 8.434 9.841 -10.789 1.00 82.62 109 TYR A CA 1
ATOM 855 C C . TYR A 1 109 ? 9.886 9.596 -10.391 1.00 82.62 109 TYR A C 1
ATOM 857 O O . TYR A 1 109 ? 10.786 9.729 -11.217 1.00 82.62 109 TYR A O 1
ATOM 865 N N . ALA A 1 110 ? 10.117 9.190 -9.140 1.00 80.94 110 ALA A N 1
ATOM 866 C CA . ALA A 1 110 ? 11.460 8.989 -8.613 1.00 80.94 110 ALA A CA 1
ATOM 867 C C . ALA A 1 110 ? 12.221 7.880 -9.357 1.00 80.94 110 ALA A C 1
ATOM 869 O O . ALA A 1 110 ? 13.421 8.015 -9.574 1.00 80.94 110 ALA A O 1
ATOM 870 N N . ALA A 1 111 ? 11.531 6.828 -9.817 1.00 76.38 111 ALA A N 1
ATOM 871 C CA . ALA A 1 111 ? 12.150 5.776 -10.624 1.00 76.38 111 ALA A CA 1
ATOM 872 C C . ALA A 1 111 ? 12.702 6.304 -11.958 1.00 76.38 111 ALA A C 1
ATOM 874 O O . ALA A 1 111 ? 13.769 5.886 -12.402 1.00 76.38 111 ALA A O 1
ATOM 875 N N . VAL A 1 112 ? 11.999 7.251 -12.580 1.00 74.81 112 VAL A N 1
ATOM 876 C CA . VAL A 1 112 ? 12.423 7.849 -13.850 1.00 74.81 112 VAL A CA 1
ATOM 877 C C . VAL A 1 112 ? 13.523 8.883 -13.622 1.00 74.81 112 VAL A C 1
ATOM 879 O O . VAL A 1 112 ? 14.534 8.863 -14.317 1.00 74.81 112 VAL A O 1
ATOM 882 N N . ALA A 1 113 ? 13.370 9.744 -12.613 1.00 74.88 113 ALA A N 1
ATOM 883 C CA . ALA A 1 113 ? 14.329 10.806 -12.313 1.00 74.88 113 ALA A CA 1
ATOM 884 C C . ALA A 1 113 ? 15.687 10.281 -11.814 1.00 74.88 113 ALA A C 1
ATOM 886 O O . ALA A 1 113 ? 16.722 10.843 -12.154 1.00 74.88 113 ALA A O 1
ATOM 887 N N . ALA A 1 114 ? 15.697 9.199 -11.029 1.00 71.81 114 ALA A N 1
ATOM 888 C CA . ALA A 1 114 ? 16.924 8.625 -10.475 1.00 71.81 114 ALA A CA 1
ATOM 889 C C . ALA A 1 114 ? 17.684 7.713 -11.458 1.00 71.81 114 ALA A C 1
ATOM 891 O O . ALA A 1 114 ? 18.740 7.197 -11.101 1.00 71.81 114 ALA A O 1
ATOM 892 N N . GLY A 1 115 ? 17.157 7.486 -12.669 1.00 63.91 115 GLY A N 1
ATOM 893 C CA . GLY A 1 115 ? 17.791 6.626 -13.668 1.00 63.91 115 GLY A CA 1
ATOM 894 C C . GLY A 1 115 ? 17.852 5.167 -13.217 1.00 63.91 115 GLY A C 1
ATOM 895 O O . GLY A 1 115 ? 18.929 4.603 -13.051 1.00 63.91 115 GLY A O 1
ATOM 896 N N . SER A 1 116 ? 16.692 4.534 -13.020 1.00 60.25 116 SER A N 1
ATOM 897 C CA . SER A 1 116 ? 16.578 3.188 -12.438 1.00 60.25 116 SER A CA 1
ATOM 898 C C . SER A 1 116 ? 17.104 2.020 -13.300 1.00 60.25 116 SER A C 1
ATOM 900 O O . SER A 1 116 ? 16.748 0.873 -13.035 1.00 60.25 116 SER A O 1
ATOM 902 N N . GLY A 1 117 ? 17.898 2.298 -14.339 1.00 59.28 117 GLY A N 1
ATOM 903 C CA . GLY A 1 117 ? 18.392 1.322 -15.312 1.00 59.28 117 GLY A CA 1
ATOM 904 C C . GLY A 1 117 ? 17.349 0.894 -16.354 1.00 59.28 117 GLY A C 1
ATOM 905 O O . GLY A 1 117 ? 16.144 0.994 -16.123 1.00 59.28 117 GLY A O 1
ATOM 906 N N . ALA A 1 118 ? 17.826 0.417 -17.510 1.00 61.53 118 ALA A N 1
ATOM 907 C CA . ALA A 1 118 ? 16.978 -0.027 -18.624 1.00 61.53 118 ALA A CA 1
ATOM 908 C C . ALA A 1 118 ? 16.419 -1.447 -18.415 1.00 61.53 118 ALA A C 1
ATOM 910 O O . ALA A 1 118 ? 15.381 -1.807 -18.976 1.00 61.53 118 ALA A O 1
ATOM 911 N N . THR A 1 119 ? 17.095 -2.264 -17.598 1.00 61.88 119 THR A N 1
ATOM 912 C CA . THR A 1 119 ? 16.698 -3.647 -17.313 1.00 61.88 119 THR A CA 1
ATOM 913 C C . THR A 1 119 ? 16.346 -3.861 -15.839 1.00 61.88 119 THR A C 1
ATOM 915 O O . THR A 1 119 ? 16.736 -3.109 -14.947 1.00 61.88 119 THR A O 1
ATOM 918 N N . GLY A 1 120 ? 15.602 -4.933 -15.544 1.00 60.00 120 GLY A N 1
ATOM 919 C CA . GLY A 1 120 ? 15.247 -5.285 -14.164 1.00 60.00 120 GLY A CA 1
ATOM 920 C C . GLY A 1 120 ? 16.438 -5.698 -13.289 1.00 60.00 120 GLY A C 1
ATOM 921 O O . GLY A 1 120 ? 16.329 -5.627 -12.068 1.00 60.00 120 GLY A O 1
ATOM 922 N N . ALA A 1 121 ? 17.553 -6.124 -13.893 1.00 61.31 121 ALA A N 1
ATOM 923 C CA . ALA A 1 121 ? 18.785 -6.431 -13.169 1.00 61.31 121 ALA A CA 1
ATOM 924 C C . ALA A 1 121 ? 19.504 -5.143 -12.744 1.00 61.31 121 ALA A C 1
ATOM 926 O O . ALA A 1 121 ? 19.879 -5.019 -11.579 1.00 61.31 121 ALA A O 1
ATOM 927 N N . ASP A 1 122 ? 19.583 -4.163 -13.649 1.00 67.00 122 ASP A N 1
ATOM 928 C CA . ASP A 1 122 ? 20.163 -2.844 -13.369 1.00 67.00 122 ASP A CA 1
ATOM 929 C C . ASP A 1 122 ? 19.381 -2.117 -12.272 1.00 67.00 122 ASP A C 1
ATOM 931 O O . ASP A 1 122 ? 19.974 -1.532 -11.366 1.00 67.00 122 ASP A O 1
ATOM 935 N N . TYR A 1 123 ? 18.045 -2.231 -12.297 1.00 68.94 123 TYR A N 1
ATOM 936 C CA . TYR A 1 123 ? 17.189 -1.730 -11.223 1.00 68.94 123 TYR 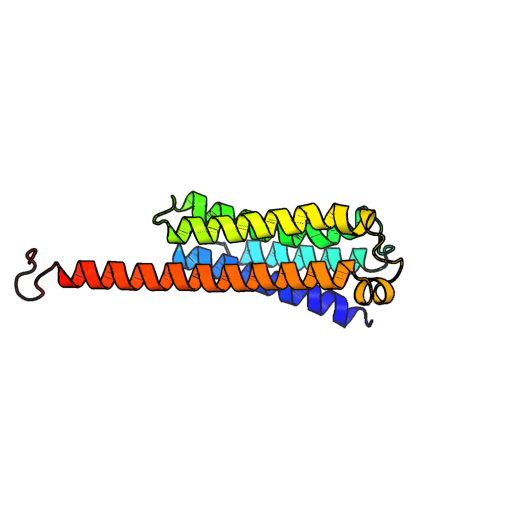A CA 1
ATOM 937 C C . TYR A 1 123 ? 17.625 -2.283 -9.872 1.00 68.94 123 TYR A C 1
ATOM 939 O O . TYR A 1 123 ? 17.876 -1.512 -8.953 1.00 68.94 123 TYR A O 1
ATOM 947 N N . LEU A 1 124 ? 17.742 -3.607 -9.751 1.00 69.38 124 LEU A N 1
ATOM 948 C CA . LEU A 1 124 ? 17.985 -4.271 -8.471 1.00 69.38 124 LEU A CA 1
ATOM 949 C C . LEU A 1 124 ? 19.344 -3.907 -7.855 1.00 69.38 124 LEU A C 1
ATOM 951 O O . LEU A 1 124 ? 19.484 -3.941 -6.638 1.00 69.38 124 LEU A O 1
ATOM 955 N N . GLN A 1 125 ? 20.323 -3.557 -8.690 1.00 75.19 125 GLN A N 1
ATOM 956 C CA . GLN A 1 125 ? 21.656 -3.125 -8.262 1.00 75.19 125 GLN A CA 1
ATOM 957 C C . GLN A 1 125 ? 21.760 -1.604 -8.063 1.00 75.19 125 GLN A C 1
ATOM 959 O O . GLN A 1 125 ? 22.780 -1.111 -7.585 1.00 75.19 125 GLN A O 1
ATOM 964 N N . SER A 1 126 ? 20.721 -0.840 -8.414 1.00 78.50 126 SER A N 1
ATOM 965 C CA . SER A 1 126 ? 20.755 0.614 -8.290 1.00 78.50 126 SER A CA 1
ATOM 966 C C . SER A 1 126 ? 20.654 1.068 -6.822 1.00 78.50 126 SER A C 1
ATOM 968 O O . SER A 1 126 ? 19.844 0.531 -6.054 1.00 78.50 126 SER A O 1
ATOM 970 N N . PRO A 1 127 ? 21.384 2.129 -6.423 1.00 79.19 127 PRO A N 1
ATOM 971 C CA . PRO A 1 127 ? 21.216 2.756 -5.110 1.00 79.19 127 PRO A CA 1
ATOM 972 C C . PRO A 1 127 ? 19.773 3.208 -4.856 1.00 79.19 127 PRO A C 1
ATOM 974 O O . PRO A 1 127 ? 19.270 3.117 -3.736 1.00 79.19 127 PRO A O 1
ATOM 977 N N . PHE A 1 128 ? 19.078 3.637 -5.915 1.00 82.56 128 PHE A N 1
ATOM 978 C CA . PHE A 1 128 ? 17.664 3.987 -5.855 1.00 82.56 128 PHE A CA 1
ATOM 979 C C . PHE A 1 128 ? 16.798 2.808 -5.399 1.00 82.56 128 PHE A C 1
ATOM 981 O O . PHE A 1 128 ? 15.963 2.980 -4.512 1.00 82.56 128 PHE A O 1
ATOM 988 N N . ALA A 1 129 ? 16.983 1.617 -5.974 1.00 82.69 129 ALA A N 1
ATOM 989 C CA . ALA A 1 129 ? 16.199 0.450 -5.589 1.00 82.69 129 ALA A CA 1
ATOM 990 C C . ALA A 1 129 ? 16.459 0.042 -4.141 1.00 82.69 129 ALA A C 1
ATOM 992 O O . ALA A 1 129 ? 15.494 -0.225 -3.431 1.00 82.69 129 ALA A O 1
ATOM 993 N N . LEU A 1 130 ? 17.715 0.071 -3.685 1.00 85.56 130 LEU A N 1
ATOM 994 C CA . LEU A 1 130 ? 18.065 -0.240 -2.296 1.00 85.56 130 LEU A CA 1
ATOM 995 C C . LEU A 1 130 ? 17.371 0.709 -1.309 1.00 85.56 130 LEU A C 1
ATOM 997 O O . LEU A 1 130 ? 16.671 0.255 -0.403 1.00 85.56 130 LEU A O 1
ATOM 1001 N N . ILE A 1 131 ? 17.494 2.024 -1.519 1.00 87.50 131 ILE A N 1
ATOM 1002 C CA . ILE A 1 131 ? 16.861 3.037 -0.659 1.00 87.50 131 ILE A CA 1
ATOM 1003 C C . ILE A 1 131 ? 15.337 2.914 -0.725 1.00 87.50 131 ILE A C 1
ATOM 1005 O O . ILE A 1 131 ? 14.655 2.902 0.300 1.00 87.50 131 ILE A O 1
ATOM 1009 N N . SER A 1 132 ? 14.788 2.788 -1.934 1.00 88.12 132 SER A N 1
ATOM 1010 C CA . SER A 1 132 ? 13.352 2.654 -2.144 1.00 88.12 132 SER A CA 1
ATOM 1011 C C . SER A 1 132 ? 12.814 1.412 -1.438 1.00 88.12 132 SER A C 1
ATOM 1013 O O . SER A 1 132 ? 11.806 1.503 -0.742 1.00 88.12 132 SER A O 1
ATOM 1015 N N . GLN A 1 133 ? 13.474 0.265 -1.573 1.00 89.38 133 GLN A N 1
ATOM 1016 C CA . GLN A 1 133 ? 13.049 -0.989 -0.962 1.00 89.38 133 GLN A CA 1
ATOM 1017 C C . GLN A 1 133 ? 13.124 -0.930 0.566 1.00 89.38 133 GLN A C 1
ATOM 1019 O O . GLN A 1 133 ? 12.175 -1.361 1.219 1.00 89.38 133 GLN A O 1
ATOM 1024 N N . ALA A 1 134 ? 14.182 -0.337 1.128 1.00 92.44 134 ALA A N 1
ATOM 1025 C CA . ALA A 1 134 ? 14.303 -0.123 2.567 1.00 92.44 134 ALA A CA 1
ATOM 1026 C C . ALA A 1 134 ? 13.166 0.760 3.111 1.00 92.44 134 ALA A C 1
ATOM 1028 O O . ALA A 1 134 ? 12.485 0.368 4.057 1.00 92.44 134 ALA A O 1
ATOM 1029 N N . LEU A 1 135 ? 12.890 1.901 2.467 1.00 92.75 135 LEU A N 1
ATOM 1030 C CA . LEU A 1 135 ? 11.776 2.782 2.842 1.00 92.75 135 LEU A CA 1
ATOM 1031 C C . LEU A 1 135 ? 10.421 2.071 2.742 1.00 92.75 135 LEU A C 1
ATOM 1033 O O . LEU A 1 135 ? 9.592 2.180 3.642 1.00 92.75 135 LEU A O 1
ATOM 1037 N N . GLY A 1 136 ? 10.202 1.307 1.669 1.00 92.81 136 GLY A N 1
ATOM 1038 C CA . GLY A 1 136 ? 8.981 0.521 1.496 1.00 92.81 136 GLY A CA 1
ATOM 1039 C C . GLY A 1 136 ? 8.802 -0.516 2.607 1.00 92.81 136 GLY A C 1
ATOM 1040 O O . GLY A 1 136 ? 7.716 -0.628 3.169 1.00 92.81 136 GLY A O 1
ATOM 1041 N N . ALA A 1 137 ? 9.869 -1.230 2.974 1.00 93.94 137 ALA A N 1
ATOM 1042 C CA . ALA A 1 137 ? 9.846 -2.195 4.070 1.00 93.94 137 ALA A CA 1
ATOM 1043 C C . ALA A 1 137 ? 9.544 -1.527 5.421 1.00 93.94 137 ALA A C 1
ATOM 1045 O O . ALA A 1 137 ? 8.717 -2.038 6.176 1.00 93.94 137 ALA A O 1
ATOM 1046 N N . MET A 1 138 ? 10.143 -0.362 5.700 1.00 96.12 138 MET A N 1
ATOM 1047 C CA . MET A 1 138 ? 9.872 0.414 6.916 1.00 96.12 138 MET A CA 1
ATOM 1048 C C . MET A 1 138 ? 8.406 0.842 7.013 1.00 96.12 138 MET A C 1
ATOM 1050 O O . MET A 1 138 ? 7.808 0.715 8.077 1.00 96.12 138 MET A O 1
ATOM 1054 N N . LEU A 1 139 ? 7.805 1.303 5.912 1.00 95.44 139 LEU A N 1
ATOM 1055 C CA . LEU A 1 139 ? 6.396 1.706 5.886 1.00 95.44 139 LEU A CA 1
ATOM 1056 C C . LEU A 1 139 ? 5.450 0.518 6.099 1.00 95.44 139 LEU A C 1
ATOM 1058 O O . LEU A 1 139 ? 4.489 0.628 6.862 1.00 95.44 139 LEU A O 1
ATOM 1062 N N . ILE A 1 140 ? 5.736 -0.632 5.479 1.00 95.12 140 ILE A N 1
ATOM 1063 C CA . ILE A 1 140 ? 4.966 -1.869 5.688 1.00 95.12 140 ILE A CA 1
ATOM 1064 C C . ILE A 1 140 ? 5.049 -2.300 7.154 1.00 95.12 140 ILE A C 1
ATOM 1066 O O . ILE A 1 140 ? 4.021 -2.559 7.781 1.00 95.12 140 ILE A O 1
ATOM 1070 N N . PHE A 1 141 ? 6.260 -2.338 7.709 1.00 96.75 141 PHE A N 1
ATOM 1071 C CA . PHE A 1 141 ? 6.487 -2.710 9.100 1.00 96.75 141 PHE A CA 1
ATOM 1072 C C . PHE A 1 141 ? 5.791 -1.743 10.065 1.00 96.75 141 PHE A C 1
ATOM 1074 O O . PHE A 1 141 ? 5.037 -2.177 10.933 1.00 96.75 141 PHE A O 1
ATOM 1081 N N . GLY A 1 142 ? 5.967 -0.434 9.866 1.00 96.44 142 GLY A N 1
ATOM 1082 C CA . GLY A 1 142 ? 5.331 0.607 10.672 1.00 96.44 142 GLY A CA 1
ATOM 1083 C C . GLY A 1 142 ? 3.805 0.542 10.624 1.00 96.44 142 GLY A C 1
ATOM 1084 O O . GLY A 1 142 ? 3.157 0.666 11.659 1.00 96.44 142 GLY A O 1
ATOM 1085 N N . THR A 1 143 ? 3.224 0.254 9.456 1.00 96.06 143 THR A N 1
ATOM 1086 C CA . THR A 1 143 ? 1.775 0.034 9.312 1.00 96.06 143 THR A CA 1
ATOM 1087 C C . THR A 1 143 ? 1.313 -1.189 10.109 1.00 96.06 143 THR A C 1
ATOM 1089 O O . THR A 1 143 ? 0.297 -1.123 10.798 1.00 96.06 143 THR A O 1
ATOM 1092 N N . GLY A 1 144 ? 2.064 -2.295 10.060 1.00 95.19 144 GLY A N 1
ATOM 1093 C CA . GLY A 1 144 ? 1.767 -3.497 10.842 1.00 95.19 144 GLY A CA 1
ATOM 1094 C C . GLY A 1 144 ? 1.806 -3.240 12.350 1.00 95.19 144 GLY A C 1
ATOM 1095 O O . GLY A 1 144 ? 0.871 -3.602 13.061 1.00 95.19 144 GLY A O 1
ATOM 1096 N N . VAL A 1 145 ? 2.842 -2.549 12.832 1.00 96.44 145 VAL A N 1
ATOM 1097 C CA . VAL A 1 145 ? 2.966 -2.161 14.247 1.00 96.44 145 VAL A CA 1
ATOM 1098 C C . VAL A 1 145 ? 1.854 -1.197 14.661 1.00 96.44 145 VAL A C 1
ATOM 1100 O O . VAL A 1 145 ? 1.265 -1.373 15.724 1.00 96.44 145 VAL A O 1
ATOM 1103 N N . ALA A 1 146 ? 1.511 -0.216 13.822 1.00 95.81 146 ALA A N 1
ATOM 1104 C CA . ALA A 1 146 ? 0.405 0.700 14.091 1.00 95.81 146 ALA A CA 1
ATOM 1105 C C . ALA A 1 146 ? -0.934 -0.046 14.210 1.00 95.81 146 ALA A C 1
ATOM 1107 O O . ALA A 1 146 ? -1.705 0.237 15.123 1.00 95.81 146 ALA A O 1
ATOM 1108 N N . MET A 1 147 ? -1.182 -1.041 13.350 1.00 94.25 147 MET A N 1
ATOM 1109 C CA . MET A 1 147 ? -2.380 -1.882 13.433 1.00 94.25 147 MET A CA 1
ATOM 1110 C C . MET A 1 147 ? -2.424 -2.681 14.742 1.00 94.25 147 MET A C 1
ATOM 1112 O O . MET A 1 147 ? -3.460 -2.719 15.401 1.00 94.25 147 MET A O 1
ATOM 1116 N N . LEU A 1 148 ? -1.302 -3.281 15.153 1.00 94.38 148 LEU A N 1
ATOM 1117 C CA . LEU A 1 148 ? -1.210 -3.968 16.446 1.00 94.38 148 LEU A CA 1
ATOM 1118 C C . LEU A 1 148 ? -1.455 -3.010 17.616 1.00 94.38 148 LEU A C 1
ATOM 1120 O O . LEU A 1 148 ? -2.146 -3.371 18.564 1.00 94.38 148 LEU A O 1
ATOM 1124 N N . GLY A 1 149 ? -0.936 -1.783 17.538 1.00 93.62 149 GLY A N 1
ATOM 1125 C CA . GLY A 1 149 ? -1.164 -0.745 18.541 1.00 93.62 149 GLY A CA 1
ATOM 1126 C C . GLY A 1 149 ? -2.638 -0.356 18.666 1.00 93.62 149 GLY A C 1
ATOM 1127 O O . GLY A 1 149 ? -3.145 -0.233 19.778 1.00 93.62 149 GLY A O 1
ATOM 1128 N N . VAL A 1 150 ? -3.343 -0.224 17.539 1.00 93.12 150 VAL A N 1
ATOM 1129 C CA . VAL A 1 150 ? -4.795 0.003 17.516 1.00 93.12 150 VAL A CA 1
ATOM 1130 C C . VAL A 1 150 ? -5.538 -1.154 18.189 1.00 93.12 150 VAL A C 1
ATOM 1132 O O . VAL A 1 150 ? -6.361 -0.914 19.067 1.00 93.12 150 VAL A O 1
ATOM 1135 N N . MET A 1 151 ? -5.224 -2.401 17.822 1.00 92.50 151 MET A N 1
ATOM 1136 C CA . MET A 1 151 ? -5.868 -3.581 18.411 1.00 92.50 151 MET A CA 1
ATOM 1137 C C . MET A 1 151 ? -5.622 -3.678 19.921 1.00 92.50 151 MET A C 1
ATOM 1139 O O . MET A 1 151 ? -6.552 -3.912 20.685 1.00 92.50 151 MET A O 1
ATOM 1143 N N . ALA A 1 152 ? -4.379 -3.476 20.365 1.00 92.56 152 ALA A N 1
ATOM 1144 C CA . ALA A 1 152 ? -4.028 -3.525 21.781 1.00 92.56 152 ALA A CA 1
ATOM 1145 C C . ALA A 1 152 ? -4.760 -2.445 22.584 1.00 92.56 152 ALA A C 1
ATOM 1147 O O . ALA A 1 152 ? -5.247 -2.715 23.679 1.00 92.56 152 ALA A O 1
ATOM 1148 N N . LYS A 1 153 ? -4.871 -1.233 22.028 1.00 91.06 153 LYS A N 1
ATOM 1149 C CA . LYS A 1 153 ? -5.630 -0.150 22.649 1.00 91.06 153 LYS A CA 1
ATOM 1150 C C . LYS A 1 153 ? -7.103 -0.531 22.822 1.00 91.06 153 LYS A C 1
ATOM 1152 O O . LYS A 1 153 ? -7.635 -0.334 23.905 1.00 91.06 153 LYS A O 1
ATOM 1157 N N . ASP A 1 154 ? -7.736 -1.068 21.784 1.00 89.06 154 ASP A N 1
ATOM 1158 C CA . ASP A 1 154 ? -9.153 -1.455 21.817 1.00 89.06 154 ASP A CA 1
ATOM 1159 C C . ASP A 1 154 ? -9.425 -2.495 22.919 1.00 89.06 154 ASP A C 1
ATOM 1161 O O . ASP A 1 154 ? -10.344 -2.341 23.716 1.00 89.06 154 ASP A O 1
ATOM 1165 N N . VAL A 1 155 ? -8.535 -3.486 23.059 1.00 90.06 155 VAL A N 1
ATOM 1166 C CA . VAL A 1 155 ? -8.604 -4.491 24.135 1.00 90.06 155 VAL A CA 1
ATOM 1167 C C . VAL A 1 155 ? -8.446 -3.868 25.529 1.00 90.06 155 VAL A C 1
ATOM 1169 O O . VAL A 1 155 ? -9.134 -4.275 26.463 1.00 90.06 155 VAL A O 1
ATOM 1172 N N . VAL A 1 156 ? -7.546 -2.894 25.696 1.00 89.88 156 VAL A N 1
ATOM 1173 C CA . VAL A 1 156 ? -7.340 -2.205 26.983 1.00 89.88 156 VAL A CA 1
ATOM 1174 C C . VAL A 1 156 ? -8.531 -1.315 27.342 1.00 89.88 156 VAL A C 1
ATOM 1176 O O . VAL A 1 156 ? -8.941 -1.297 28.502 1.00 89.88 156 VAL A O 1
ATOM 1179 N N . ASP A 1 157 ? -9.090 -0.594 26.369 1.00 87.44 157 ASP A N 1
ATOM 1180 C CA . ASP A 1 157 ? -10.278 0.240 26.566 1.00 87.44 157 ASP A CA 1
ATOM 1181 C C . ASP A 1 157 ? -11.484 -0.626 26.982 1.00 87.44 157 ASP A C 1
ATOM 1183 O O . ASP A 1 157 ? -12.170 -0.296 27.950 1.00 87.44 157 ASP A O 1
ATOM 1187 N N . GLU A 1 158 ? -11.686 -1.770 26.323 1.00 86.88 158 GLU A N 1
ATOM 1188 C CA . GLU A 1 158 ? -12.724 -2.750 26.667 1.00 86.88 158 GLU A CA 1
ATOM 1189 C C . GLU A 1 158 ? -12.516 -3.335 28.076 1.00 86.88 158 GLU A C 1
ATOM 1191 O O . GLU A 1 158 ? -13.448 -3.415 28.876 1.00 86.88 158 GLU A O 1
ATOM 1196 N N . ALA A 1 159 ? -11.282 -3.707 28.432 1.00 86.81 159 ALA A N 1
ATOM 1197 C CA . ALA A 1 159 ? -10.968 -4.214 29.768 1.00 86.81 159 ALA A CA 1
ATOM 1198 C C . ALA A 1 159 ? -11.224 -3.166 30.864 1.00 86.81 159 ALA A C 1
ATOM 1200 O O . ALA A 1 159 ? -11.709 -3.502 31.945 1.00 86.81 159 ALA A O 1
ATOM 1201 N N . ARG A 1 160 ? -10.930 -1.890 30.584 1.00 84.38 160 ARG A N 1
ATOM 1202 C CA . ARG A 1 160 ? -11.200 -0.783 31.505 1.00 84.38 160 ARG A CA 1
ATOM 1203 C C . ARG A 1 160 ? -12.699 -0.561 31.694 1.00 84.38 160 ARG A C 1
ATOM 1205 O O . ARG A 1 160 ? -13.137 -0.473 32.835 1.00 84.38 160 ARG A O 1
ATOM 1212 N N . ALA A 1 161 ? -13.473 -0.534 30.609 1.00 81.50 161 ALA A N 1
ATOM 1213 C CA . ALA A 1 161 ? -14.927 -0.392 30.674 1.00 81.50 161 ALA A CA 1
ATOM 1214 C C . ALA A 1 161 ? -15.572 -1.519 31.501 1.00 81.50 161 ALA A C 1
ATOM 1216 O O . ALA A 1 161 ? -16.419 -1.258 32.350 1.00 81.50 161 ALA A O 1
ATOM 1217 N N . ASN A 1 162 ? -15.104 -2.759 31.325 1.00 78.69 162 ASN A N 1
ATOM 1218 C CA . ASN A 1 162 ? -15.572 -3.910 32.100 1.00 78.69 162 ASN A CA 1
ATOM 1219 C C . ASN A 1 162 ? -15.134 -3.888 33.574 1.00 78.69 162 ASN A C 1
ATOM 1221 O O . ASN A 1 162 ? -15.778 -4.519 34.403 1.00 78.69 162 ASN A O 1
ATOM 1225 N N . SER A 1 163 ? -14.054 -3.180 33.917 1.00 73.81 163 SER A N 1
ATOM 1226 C CA . SER A 1 163 ? -13.608 -3.010 35.308 1.00 73.81 163 SER A CA 1
ATOM 1227 C C . SER A 1 163 ? -14.337 -1.878 36.041 1.00 73.81 163 SER A C 1
ATOM 1229 O O . SER A 1 163 ? -14.335 -1.857 37.271 1.00 73.81 163 SER A O 1
ATOM 1231 N N . GLU A 1 164 ? -14.907 -0.921 35.306 1.00 75.81 164 GLU A N 1
ATOM 1232 C CA . GLU A 1 164 ? -15.704 0.188 35.849 1.00 75.81 164 GLU A CA 1
ATOM 1233 C C . GLU A 1 164 ? -17.174 -0.216 36.090 1.00 75.81 164 GLU A C 1
ATOM 1235 O O . GLU A 1 164 ? -17.922 0.546 36.696 1.00 75.81 164 GLU A O 1
ATOM 1240 N N . ILE A 1 165 ? -17.587 -1.418 35.668 1.00 66.00 165 ILE A N 1
ATOM 1241 C CA . ILE A 1 165 ? -18.910 -2.000 35.927 1.00 66.00 165 ILE A CA 1
ATOM 1242 C C . ILE A 1 165 ? -18.745 -3.144 36.934 1.00 66.00 165 ILE A C 1
ATOM 1244 O O . ILE A 1 165 ? -18.078 -4.138 36.652 1.00 66.00 165 ILE A O 1
ATOM 1248 N N . ASP A 1 166 ? -19.362 -3.031 38.111 1.00 62.91 166 ASP A N 1
ATOM 1249 C CA . ASP A 1 166 ? -19.384 -4.116 39.089 1.00 62.91 166 ASP A CA 1
ATOM 1250 C C . ASP A 1 166 ? -20.204 -5.296 38.543 1.00 62.91 166 ASP A C 1
ATOM 1252 O O . ASP A 1 166 ? -21.416 -5.204 38.343 1.00 62.91 166 ASP A O 1
ATOM 1256 N N . ALA A 1 167 ? -19.542 -6.430 38.304 1.00 62.00 167 ALA A N 1
ATOM 1257 C CA . ALA A 1 167 ? -20.147 -7.609 37.683 1.00 62.00 167 ALA A CA 1
ATOM 1258 C C . ALA A 1 167 ? -21.259 -8.261 38.534 1.00 62.00 167 ALA A C 1
ATOM 1260 O O . ALA A 1 167 ? -22.042 -9.054 38.009 1.00 62.00 167 ALA A O 1
ATOM 1261 N N . LEU A 1 168 ? -21.330 -7.949 39.834 1.00 62.41 168 LEU A N 1
ATOM 1262 C CA . LEU A 1 168 ? -22.328 -8.481 40.767 1.00 62.41 168 LEU A CA 1
ATOM 1263 C C . LEU A 1 168 ? -23.607 -7.634 40.832 1.00 62.41 168 LEU A C 1
ATOM 1265 O O . LEU A 1 168 ? -24.693 -8.194 40.979 1.00 62.41 168 LEU A O 1
ATOM 1269 N N . SER A 1 169 ? -23.501 -6.311 40.712 1.00 68.38 169 SER A N 1
ATOM 1270 C CA . SER A 1 169 ? -24.636 -5.381 40.800 1.00 68.38 169 SER A CA 1
ATOM 1271 C C . SER A 1 169 ? -25.043 -4.755 39.464 1.00 68.38 169 SER A C 1
ATOM 1273 O O . SER A 1 169 ? -26.149 -4.224 39.358 1.00 68.38 169 SER A O 1
ATOM 1275 N N . GLY A 1 170 ? -24.186 -4.812 38.440 1.00 62.28 170 GLY A N 1
ATOM 1276 C CA . GLY A 1 170 ? -24.387 -4.125 37.161 1.00 62.28 170 GLY A CA 1
ATOM 1277 C C . GLY A 1 170 ? -24.339 -2.596 37.270 1.00 62.28 170 GLY A C 1
ATOM 1278 O O . GLY A 1 170 ? -24.749 -1.906 36.337 1.00 62.28 170 GLY A O 1
ATOM 1279 N N . LEU A 1 171 ? -23.880 -2.063 38.407 1.00 61.94 171 LEU A N 1
ATOM 1280 C CA . LEU A 1 171 ? -23.718 -0.633 38.654 1.00 61.94 171 LEU A CA 1
ATOM 1281 C C . LEU A 1 171 ? -22.278 -0.201 38.349 1.00 61.94 171 LEU A C 1
ATOM 1283 O O . LEU A 1 171 ? -21.358 -1.019 38.376 1.00 61.94 171 LEU A O 1
ATOM 1287 N N . CYS A 1 172 ? -22.075 1.086 38.059 1.00 59.06 172 CYS A N 1
ATOM 1288 C CA . CYS A 1 172 ? -20.722 1.640 38.013 1.00 59.06 172 CYS A CA 1
ATOM 1289 C C . CYS A 1 172 ? -20.066 1.522 39.393 1.00 59.06 172 CYS A C 1
ATOM 1291 O O . CYS A 1 172 ? -20.721 1.792 40.403 1.00 59.06 172 CYS A O 1
ATOM 1293 N N . ASN A 1 173 ? -18.799 1.111 39.401 1.00 56.81 173 ASN A N 1
ATOM 1294 C CA . ASN A 1 173 ? -17.974 0.999 40.604 1.00 56.81 173 ASN A CA 1
ATOM 1295 C C . ASN A 1 173 ? -17.588 2.378 41.166 1.00 56.81 173 ASN A C 1
ATOM 1297 O O . ASN A 1 173 ? -17.379 3.309 40.352 1.00 56.81 173 ASN A O 1
#

Foldseek 3Di:
DDLCVVLVVLLVVLVVLLVVLCVLCVVLVPHPPVVVSVVLSVVLSVLSSVLVPPFQLDLVSLCSSLVSQLVSLVSSLVSLVVSVPPDPLSVQLSVLSNVSSVLSVVSSVCSNVQCCDRDPVSNCPDPSNVVSVVVNVVSVVSNVVSVVVVVVVVVVVVV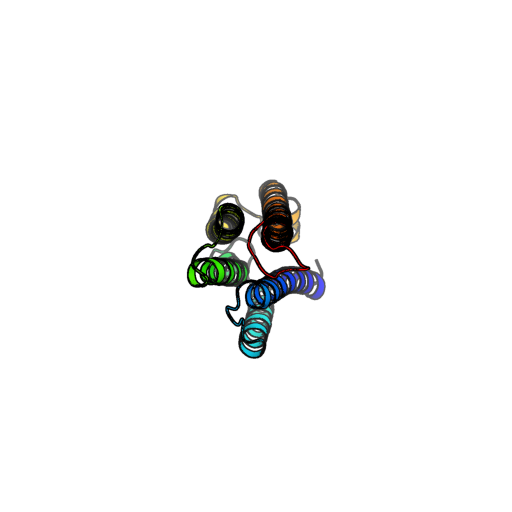VVVVQQDPVPRDGD

Sequence (173 aa):
MPRLFAVGAFANVLAGFCLLRIGLGSFYSVPAKPPRLASFFMGSVIVDLFIYDLPRGTLQHAFFYQRPFFLIQAWSAAAIIQSRLRSYADGILLCMLALSALYFLVKIYAAVAAGSGATGADYLQSPFALISQALGAMLIFGTGVAMLGVMAKDVVDEARANSEIDALSGLCN

Organism: NCBI:txid110321

pLDDT: mean 86.88, std 10.93, range [56.81, 97.5]

Secondary structure (DSSP, 8-state):
--HHHHHHHHHHHHHHHHHHHHHHHHHTT----HHHHHHHHHHHHHHHHHHTTSPTT-HHHHHHHHHHHHHHHHHHHHHHHHTT--SHHHHHHHHHHHHHHHHHHHHHHHHHHTT--SSHHHHHHSHHHHHHHHHHHHHHHHHHHHHHHHHHHHHHHHHHHHHSB-TTT-SB-